Protein AF-A0A7C2DM04-F1 (afdb_monomer_lite)

pLDDT: mean 73.13, std 21.57, range [26.3, 96.81]

Foldseek 3Di:
DDPFDDDPLFGQDWPADDPPDDRADDPDPADTWTWGWDDDPNWIKIKIWYFGDLQFQKKWWAALLRDIDIDGCNPVRIDMDIDTDDLQDSSRFTQKIFGAGPVRHTPDIDGDDGSNVVRVVSVVVSVDPDDDD

Secondary structure (DSSP, 8-state):
-----EETTEE--EE-SSSSS-TT--SSSSEEEEEEEEEETTEEEEEEEEEE-TT-SEEEEEETTS-EEEEE-TTT-EEEEEEE--TT-GGGSEEEEEEE-TTS-EEEEE-PPPHHHHHHHHHHHHTT-----

Radius of gyration: 15.84 Å; chains: 1; bounding box: 50×34×35 Å

Sequence (133 aa):
MDVVATVEGIAQGGVGGGLSGDCGRPQDADLGWGLGGLLVGDEWFNIAYGAASPAVATVSVTVGDGTEVADDVAGAGVWLVVVPAEPLDARSDFSQIRALDATGGVVAEVKPPSLVAYRQQAQAVGTGAAPNG

Structure (mmCIF, N/CA/C/O backbone):
data_AF-A0A7C2DM04-F1
#
_entry.id   AF-A0A7C2DM04-F1
#
loop_
_atom_site.group_PDB
_atom_site.id
_atom_site.type_symbol
_atom_site.label_atom_id
_atom_site.label_alt_id
_atom_site.label_comp_id
_atom_site.label_asym_id
_atom_site.label_entity_id
_atom_site.label_seq_id
_atom_site.pdbx_PDB_ins_code
_atom_site.Cartn_x
_atom_site.Cartn_y
_atom_site.Cartn_z
_atom_site.occupancy
_atom_site.B_iso_or_equiv
_atom_site.auth_seq_id
_atom_site.auth_comp_id
_atom_site.auth_asym_id
_atom_site.auth_atom_id
_atom_site.pdbx_PDB_model_num
ATOM 1 N N . MET A 1 1 ? 21.412 0.296 7.869 1.00 26.30 1 MET A N 1
ATOM 2 C CA . MET A 1 1 ? 21.860 -0.673 6.849 1.00 26.30 1 MET A CA 1
ATOM 3 C C . MET A 1 1 ? 20.631 -0.989 6.033 1.00 26.30 1 MET A C 1
ATOM 5 O O . MET A 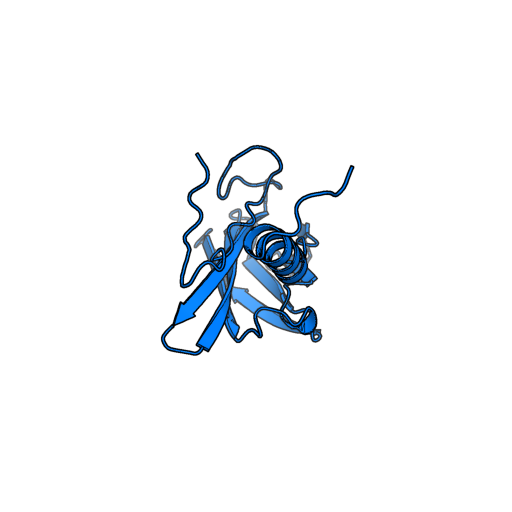1 1 ? 19.713 -1.574 6.589 1.00 26.30 1 MET A O 1
ATOM 9 N N . ASP A 1 2 ? 20.588 -0.532 4.786 1.00 31.77 2 ASP A N 1
ATOM 10 C CA . ASP A 1 2 ? 19.447 -0.770 3.904 1.00 31.77 2 ASP A CA 1
ATOM 11 C C . ASP A 1 2 ? 19.612 -2.141 3.255 1.00 31.77 2 ASP A C 1
ATOM 13 O O . ASP A 1 2 ? 20.606 -2.404 2.576 1.00 31.77 2 ASP A O 1
ATOM 17 N N . VAL A 1 3 ? 18.662 -3.040 3.504 1.00 30.33 3 VAL A N 1
ATOM 18 C CA . VAL A 1 3 ? 18.610 -4.331 2.817 1.00 30.33 3 VAL A CA 1
ATOM 19 C C . VAL A 1 3 ? 17.848 -4.110 1.518 1.00 30.33 3 VAL A C 1
ATOM 21 O O . VAL A 1 3 ? 16.626 -4.200 1.471 1.00 30.33 3 VAL A O 1
ATOM 24 N N . VAL A 1 4 ? 18.583 -3.778 0.460 1.00 42.28 4 VAL A N 1
ATOM 25 C CA . VAL A 1 4 ? 18.055 -3.762 -0.904 1.00 42.28 4 VAL A CA 1
ATOM 26 C C . VAL A 1 4 ? 18.303 -5.147 -1.485 1.00 42.28 4 VAL A C 1
ATOM 28 O O . VAL A 1 4 ? 19.442 -5.497 -1.798 1.00 42.28 4 VAL A O 1
ATOM 31 N N . ALA A 1 5 ? 17.256 -5.960 -1.619 1.00 38.31 5 ALA A N 1
ATOM 32 C CA . ALA A 1 5 ? 17.364 -7.131 -2.477 1.00 38.31 5 ALA A CA 1
ATOM 33 C C . ALA A 1 5 ? 17.585 -6.631 -3.916 1.00 38.31 5 ALA A C 1
ATOM 35 O O . ALA A 1 5 ? 16.984 -5.646 -4.339 1.00 38.31 5 ALA A O 1
ATOM 36 N N . THR A 1 6 ? 18.485 -7.257 -4.664 1.00 45.12 6 THR A N 1
ATOM 37 C CA . THR A 1 6 ? 18.685 -6.976 -6.092 1.00 45.12 6 THR A CA 1
ATOM 38 C C . THR A 1 6 ? 18.514 -8.280 -6.853 1.00 45.12 6 THR A C 1
ATOM 40 O O . THR A 1 6 ? 19.022 -9.314 -6.423 1.00 45.12 6 THR A O 1
ATOM 43 N N . VAL A 1 7 ? 17.788 -8.241 -7.968 1.00 39.22 7 VAL A N 1
ATOM 44 C CA . VAL A 1 7 ? 17.734 -9.337 -8.947 1.00 39.22 7 VAL A CA 1
ATOM 45 C C . VAL A 1 7 ? 18.066 -8.714 -10.295 1.00 39.22 7 VAL A C 1
ATOM 47 O O . VAL A 1 7 ? 17.498 -7.687 -10.652 1.00 39.22 7 VAL A O 1
ATOM 50 N N . GLU A 1 8 ? 19.065 -9.270 -10.983 1.00 38.34 8 GLU A N 1
ATOM 51 C CA . GLU A 1 8 ? 19.537 -8.794 -12.298 1.00 38.34 8 GLU A CA 1
A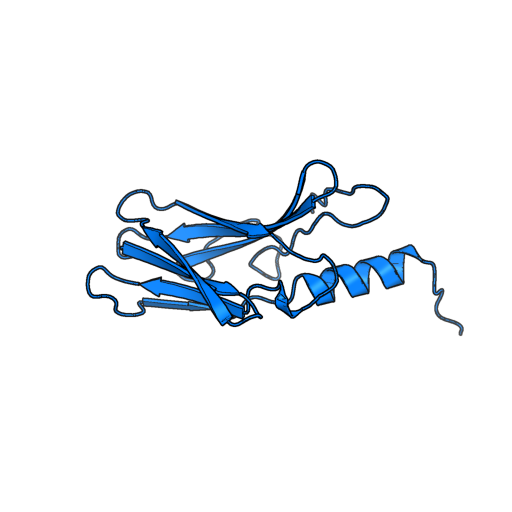TOM 52 C C . GLU A 1 8 ? 19.947 -7.306 -12.350 1.00 38.34 8 GLU A C 1
ATOM 54 O O . GLU A 1 8 ? 19.801 -6.629 -13.362 1.00 38.34 8 GLU A O 1
ATOM 59 N N . GLY A 1 9 ? 20.478 -6.766 -11.248 1.00 39.12 9 GLY A N 1
ATOM 60 C CA . GLY A 1 9 ? 20.879 -5.353 -11.167 1.00 39.12 9 GLY A CA 1
ATOM 61 C C . GLY A 1 9 ? 19.713 -4.376 -10.971 1.00 39.12 9 GLY A C 1
ATOM 62 O O . GLY A 1 9 ? 19.939 -3.171 -10.878 1.00 39.12 9 GLY A O 1
ATOM 63 N N . ILE A 1 10 ? 18.481 -4.879 -10.844 1.00 41.34 10 ILE A N 1
ATOM 64 C CA . ILE A 1 10 ? 17.291 -4.096 -10.515 1.00 41.34 10 ILE A CA 1
ATOM 65 C C . ILE A 1 10 ? 17.079 -4.151 -8.999 1.00 41.34 10 ILE A C 1
ATOM 67 O O . ILE A 1 10 ? 16.979 -5.228 -8.404 1.00 41.34 10 ILE A O 1
ATOM 71 N N . ALA A 1 11 ? 17.013 -2.981 -8.359 1.00 47.56 11 ALA A N 1
ATOM 72 C CA . ALA A 1 11 ? 16.644 -2.871 -6.951 1.00 47.56 11 ALA A CA 1
ATOM 73 C C . ALA A 1 11 ? 15.220 -3.415 -6.751 1.00 47.56 11 ALA A C 1
ATOM 75 O O . ALA A 1 11 ? 14.267 -2.904 -7.337 1.00 47.56 11 ALA A O 1
ATOM 76 N N . GLN A 1 12 ? 15.063 -4.421 -5.890 1.00 45.78 12 GLN A N 1
ATOM 77 C CA . GLN A 1 12 ? 13.801 -5.130 -5.633 1.00 45.78 12 GLN A CA 1
ATOM 78 C C . GLN A 1 12 ? 12.769 -4.290 -4.858 1.00 45.78 12 GLN A C 1
ATOM 80 O O . GLN A 1 12 ? 11.713 -4.780 -4.479 1.00 45.78 12 GLN A O 1
ATOM 85 N N . GLY A 1 13 ? 13.042 -2.999 -4.663 1.00 39.75 13 GLY A N 1
ATOM 86 C CA . GLY A 1 13 ? 12.154 -2.080 -3.972 1.00 39.75 13 GLY A CA 1
ATOM 87 C C . GLY A 1 13 ? 12.227 -2.268 -2.464 1.00 39.75 13 GLY A C 1
ATOM 88 O O . GLY A 1 13 ? 11.580 -3.136 -1.894 1.00 39.75 13 GLY A O 1
ATOM 89 N N . GLY A 1 14 ? 12.981 -1.389 -1.817 1.00 39.53 14 GLY A N 1
ATOM 90 C CA . GLY A 1 14 ? 12.682 -0.977 -0.457 1.00 39.53 14 GLY A CA 1
ATOM 91 C C . GLY A 1 14 ? 12.402 0.513 -0.508 1.00 39.53 14 GLY A C 1
ATOM 92 O O . GLY A 1 14 ? 13.343 1.301 -0.544 1.00 39.53 14 GLY A O 1
ATOM 93 N N . VAL A 1 15 ? 11.129 0.908 -0.546 1.00 41.72 15 VAL A N 1
ATOM 94 C CA . VAL A 1 15 ? 10.760 2.278 -0.180 1.00 41.72 15 VAL A CA 1
ATOM 95 C C . VAL A 1 15 ? 10.158 2.176 1.206 1.00 41.72 15 VAL A C 1
ATOM 97 O O . VAL A 1 15 ? 8.966 1.936 1.395 1.00 41.72 15 VAL A O 1
ATOM 100 N N . GLY A 1 16 ? 11.054 2.261 2.187 1.00 36.72 16 GLY A N 1
ATOM 101 C CA . GLY A 1 16 ? 10.676 2.324 3.583 1.00 36.72 16 GLY A CA 1
ATOM 102 C C . GLY A 1 16 ? 9.799 3.544 3.818 1.00 36.72 16 GLY A C 1
ATOM 103 O O . GLY A 1 16 ? 10.124 4.660 3.404 1.00 36.72 16 GLY A O 1
ATOM 104 N N . GLY A 1 17 ? 8.693 3.319 4.518 1.00 36.12 17 GLY A N 1
ATOM 105 C CA . GLY A 1 17 ? 8.020 4.384 5.217 1.00 36.12 17 GLY A CA 1
ATOM 106 C C . GLY A 1 17 ? 8.995 5.024 6.209 1.00 36.12 17 GLY A C 1
ATOM 107 O O . GLY A 1 17 ? 9.363 4.412 7.201 1.00 36.12 17 GLY A O 1
ATOM 108 N N . GLY A 1 18 ? 9.359 6.278 5.946 1.00 33.28 18 GLY A N 1
ATOM 109 C CA . GLY A 1 18 ? 10.112 7.150 6.842 1.00 33.28 18 GLY A CA 1
ATOM 110 C C . GLY A 1 18 ? 11.477 7.528 6.274 1.00 33.28 18 GLY A C 1
ATOM 111 O O . GLY A 1 18 ? 12.352 6.683 6.100 1.00 33.28 18 GLY A O 1
ATOM 112 N N . LEU A 1 19 ? 11.687 8.828 6.044 1.00 31.28 19 LEU A N 1
ATOM 113 C CA . LEU A 1 19 ? 12.991 9.433 5.748 1.00 31.28 19 LEU A CA 1
ATOM 114 C C . LEU A 1 19 ? 13.902 9.410 6.995 1.00 31.28 19 LEU A C 1
ATOM 116 O O . LEU A 1 19 ? 14.300 10.460 7.482 1.00 31.28 19 LEU A O 1
ATOM 120 N N . SER A 1 20 ? 14.196 8.222 7.531 1.00 31.67 20 SER A N 1
ATOM 121 C CA . SER A 1 20 ? 15.311 7.933 8.449 1.00 31.67 20 SER A CA 1
ATOM 122 C C . SER A 1 20 ? 15.299 6.456 8.882 1.00 31.67 20 SER A C 1
ATOM 124 O O . SER A 1 20 ? 15.150 6.151 10.059 1.00 31.67 20 SER A O 1
ATOM 126 N N . GLY A 1 21 ? 15.446 5.515 7.946 1.00 31.28 21 GLY A N 1
ATOM 127 C CA . GLY A 1 21 ? 15.984 4.179 8.257 1.00 31.28 21 GLY A CA 1
ATOM 128 C C . GLY A 1 21 ? 15.143 3.214 9.106 1.00 31.28 21 GLY A C 1
ATOM 129 O O . GLY A 1 21 ? 15.708 2.238 9.597 1.00 31.28 21 GLY A O 1
ATOM 130 N N . ASP A 1 22 ? 13.835 3.415 9.262 1.00 35.81 22 ASP A N 1
ATOM 131 C CA . ASP A 1 22 ? 12.981 2.481 10.001 1.00 35.81 22 ASP A CA 1
ATOM 132 C C . ASP A 1 22 ? 12.064 1.709 9.051 1.00 35.81 22 ASP A C 1
ATOM 134 O O . ASP A 1 22 ? 11.014 2.182 8.627 1.00 35.81 22 ASP A O 1
ATOM 138 N N . CYS A 1 23 ? 12.452 0.478 8.726 1.00 38.88 23 CYS A N 1
ATOM 139 C CA . CYS A 1 23 ? 11.570 -0.475 8.062 1.00 38.88 23 CYS A CA 1
ATOM 140 C C . CYS A 1 23 ? 10.313 -0.701 8.927 1.00 38.88 23 CYS A C 1
ATOM 142 O O . CYS A 1 23 ? 10.371 -1.428 9.916 1.00 38.88 23 CYS A O 1
ATOM 144 N N . GLY A 1 24 ? 9.185 -0.084 8.563 1.00 44.97 24 GLY A N 1
ATOM 145 C CA . GLY A 1 24 ? 7.869 -0.413 9.119 1.00 44.97 24 GLY A CA 1
ATOM 146 C C . GLY A 1 24 ? 7.528 0.188 10.487 1.00 44.97 24 GLY A C 1
ATOM 147 O O . GLY A 1 24 ? 6.715 -0.401 11.199 1.00 44.97 24 GLY A O 1
ATOM 148 N N . ARG A 1 25 ? 8.097 1.339 10.883 1.00 40.59 25 ARG A N 1
ATOM 149 C CA . ARG A 1 25 ? 7.561 2.068 12.051 1.00 40.59 25 ARG A CA 1
ATOM 150 C C . ARG A 1 25 ? 6.312 2.883 11.685 1.00 40.59 25 ARG A C 1
ATOM 152 O O . ARG A 1 25 ? 6.261 3.435 10.585 1.00 40.59 25 ARG A O 1
ATOM 159 N N . PRO A 1 26 ? 5.318 2.986 12.590 1.00 46.69 26 PRO A N 1
ATOM 160 C CA . PRO A 1 26 ? 4.113 3.762 12.333 1.00 46.69 26 PRO A CA 1
ATOM 161 C C . PRO A 1 26 ? 4.458 5.243 12.139 1.00 46.69 26 PRO A C 1
ATOM 163 O O . PRO A 1 26 ? 5.047 5.865 13.022 1.00 46.69 26 PRO A O 1
ATOM 166 N N . GLN A 1 27 ? 4.133 5.791 10.966 1.00 55.62 27 GLN A N 1
ATOM 167 C CA . GLN A 1 27 ? 4.189 7.239 10.712 1.00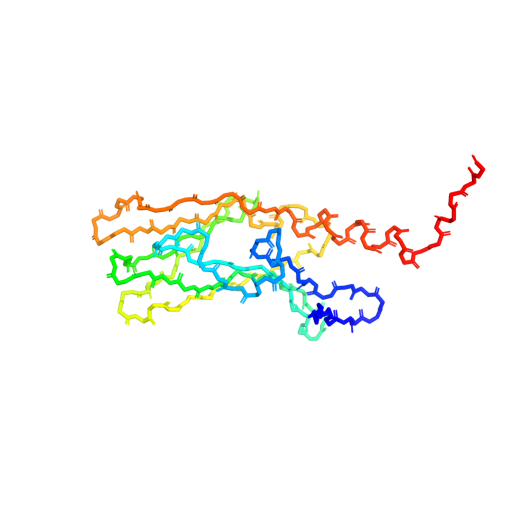 55.62 27 GLN A CA 1
ATOM 168 C C . GLN A 1 27 ? 2.970 7.953 11.303 1.00 55.62 27 GLN A C 1
ATOM 170 O O . GLN A 1 27 ? 3.029 9.145 11.593 1.00 55.62 27 GLN A O 1
ATOM 175 N N . ASP A 1 28 ? 1.896 7.192 11.496 1.00 64.75 28 ASP A N 1
ATOM 176 C CA . ASP A 1 28 ? 0.664 7.542 12.179 1.00 64.75 28 ASP A CA 1
ATOM 177 C C . ASP A 1 28 ? 0.455 6.536 13.326 1.00 64.75 28 ASP A C 1
ATOM 179 O O . ASP A 1 28 ? 0.861 5.378 13.201 1.00 64.75 28 ASP A O 1
ATOM 183 N N . ALA A 1 29 ? -0.145 6.952 14.445 1.00 70.00 29 ALA A N 1
ATOM 184 C CA . ALA A 1 29 ? -0.423 6.049 15.566 1.00 70.00 29 ALA A CA 1
ATOM 185 C C . ALA A 1 29 ? -1.370 4.901 15.171 1.00 70.00 29 ALA A C 1
ATOM 187 O O . ALA A 1 29 ? -1.308 3.826 15.772 1.00 70.00 29 ALA A O 1
ATOM 188 N N . ASP A 1 30 ? -2.197 5.125 14.148 1.00 79.25 30 ASP A N 1
ATOM 189 C CA . ASP A 1 30 ? -3.222 4.198 13.690 1.00 79.25 30 ASP A CA 1
ATOM 190 C C . ASP A 1 30 ? -2.822 3.392 12.451 1.00 79.25 30 ASP A C 1
ATOM 192 O O . ASP A 1 30 ? -3.362 2.306 12.230 1.00 79.25 30 ASP A O 1
ATOM 196 N N . LEU A 1 31 ? -1.838 3.865 11.676 1.00 81.44 31 LEU A N 1
ATOM 197 C CA . LEU A 1 31 ? -1.435 3.236 10.418 1.00 81.44 31 LEU A CA 1
ATOM 198 C C . LEU A 1 31 ? 0.084 3.285 10.187 1.00 81.44 31 LEU A C 1
ATOM 200 O O . LEU A 1 31 ? 0.665 4.292 9.773 1.00 81.44 31 LEU A O 1
ATOM 204 N N . GLY A 1 32 ? 0.730 2.138 10.380 1.00 82.94 32 GLY A N 1
ATOM 205 C CA . GLY A 1 32 ? 2.059 1.854 9.851 1.00 82.94 32 GLY A CA 1
ATOM 206 C C . GLY A 1 32 ? 1.978 1.253 8.454 1.00 82.94 32 GLY A C 1
ATOM 207 O O . GLY A 1 32 ? 1.108 0.430 8.174 1.00 82.94 32 GLY A O 1
ATOM 208 N N . TRP A 1 33 ? 2.904 1.649 7.582 1.00 83.38 33 TRP A N 1
ATOM 209 C CA . TRP A 1 33 ? 2.955 1.178 6.202 1.00 83.38 33 TRP A CA 1
ATOM 210 C C . TRP A 1 33 ? 4.389 1.136 5.658 1.00 83.38 33 TRP A C 1
ATOM 212 O O . TRP A 1 33 ? 5.294 1.823 6.140 1.00 83.38 33 TRP A O 1
ATOM 222 N N . GLY A 1 34 ? 4.582 0.325 4.628 1.00 82.69 34 GLY A N 1
ATOM 223 C CA . GLY A 1 34 ? 5.798 0.176 3.848 1.00 82.69 34 GLY A CA 1
ATOM 224 C C . GLY A 1 34 ? 5.461 -0.351 2.459 1.00 82.69 34 GLY A C 1
ATOM 225 O O . GLY A 1 34 ? 4.385 -0.913 2.239 1.00 82.69 34 GLY A O 1
ATOM 226 N N . LEU A 1 35 ? 6.377 -0.134 1.516 1.00 83.12 35 LEU A N 1
ATOM 227 C CA . LEU A 1 35 ? 6.213 -0.550 0.129 1.00 83.12 35 LEU A CA 1
ATOM 228 C C . LEU A 1 35 ? 7.402 -1.382 -0.332 1.00 83.12 35 LEU A C 1
ATOM 230 O O . LEU A 1 35 ? 8.552 -1.115 0.029 1.00 83.12 35 LEU A O 1
ATOM 234 N N . GLY A 1 36 ? 7.123 -2.337 -1.207 1.00 79.75 36 GLY A N 1
ATOM 235 C CA . GLY A 1 36 ? 8.137 -3.166 -1.833 1.00 79.75 36 GLY A CA 1
ATOM 236 C C . GLY A 1 36 ? 7.700 -3.698 -3.187 1.00 79.75 36 GLY A C 1
ATOM 237 O O . GLY A 1 36 ? 6.640 -3.357 -3.717 1.00 79.75 36 GLY A O 1
ATOM 238 N N . GLY A 1 37 ? 8.550 -4.542 -3.756 1.00 82.00 37 GLY A N 1
ATOM 239 C CA . GLY A 1 37 ? 8.205 -5.366 -4.900 1.00 82.00 37 GLY A CA 1
ATOM 240 C C . GLY A 1 37 ? 8.711 -6.789 -4.725 1.00 82.00 37 GLY A C 1
ATOM 241 O O . GLY A 1 37 ? 9.585 -7.059 -3.902 1.00 82.00 37 GLY A O 1
ATOM 242 N N . LEU A 1 38 ? 8.137 -7.699 -5.497 1.00 81.19 38 LEU A N 1
ATOM 243 C CA . LEU A 1 38 ? 8.549 -9.093 -5.546 1.00 81.19 38 LEU A CA 1
ATOM 244 C C . LEU A 1 38 ? 8.476 -9.578 -6.989 1.00 81.19 38 LEU A C 1
ATOM 246 O O . LEU A 1 38 ? 7.489 -9.331 -7.676 1.00 81.19 38 LEU A O 1
ATOM 250 N N . LEU A 1 39 ? 9.511 -10.289 -7.426 1.00 80.94 39 LEU A N 1
ATOM 251 C CA . LEU A 1 39 ? 9.502 -11.024 -8.686 1.00 80.94 39 LEU A CA 1
ATOM 252 C C . LEU A 1 39 ? 9.269 -12.506 -8.376 1.00 80.94 39 LEU A C 1
ATOM 254 O O . LEU A 1 39 ? 10.048 -13.107 -7.633 1.00 80.94 39 LEU A O 1
ATOM 258 N N . VAL A 1 40 ? 8.205 -13.090 -8.927 1.00 82.06 40 VAL A N 1
ATOM 259 C CA . VAL A 1 40 ? 7.897 -14.521 -8.795 1.00 82.06 40 VAL A CA 1
ATOM 260 C C . VAL A 1 40 ? 7.871 -15.135 -10.188 1.00 82.06 40 VAL A C 1
ATOM 262 O O . VAL A 1 40 ? 6.955 -14.895 -10.968 1.00 82.06 40 VAL A O 1
ATOM 265 N N . GLY A 1 41 ? 8.896 -15.926 -10.511 1.00 85.75 41 GLY A N 1
ATOM 266 C CA . GLY A 1 41 ? 9.121 -16.338 -11.897 1.00 85.75 41 GLY A CA 1
ATOM 267 C C . GLY A 1 41 ? 9.433 -15.114 -12.760 1.00 85.75 41 GLY A C 1
ATOM 268 O O . GLY A 1 41 ? 10.340 -14.360 -12.420 1.00 85.75 41 GLY A O 1
ATOM 269 N N . ASP A 1 42 ? 8.652 -14.912 -13.820 1.00 84.06 42 ASP A N 1
ATOM 270 C CA . ASP A 1 42 ? 8.780 -13.769 -14.738 1.00 84.06 42 ASP A CA 1
ATOM 271 C C . ASP A 1 42 ? 7.737 -12.665 -14.468 1.00 84.06 42 ASP A C 1
ATOM 273 O O . ASP A 1 42 ? 7.637 -11.704 -15.229 1.00 84.06 42 ASP A O 1
ATOM 277 N N . GLU A 1 43 ? 6.939 -12.794 -13.402 1.00 85.56 43 GLU A N 1
ATOM 278 C CA . GLU A 1 43 ? 5.867 -11.852 -13.074 1.00 85.56 43 GLU A CA 1
ATOM 279 C C . GLU A 1 43 ? 6.250 -10.961 -11.891 1.00 85.56 43 GLU A C 1
ATOM 281 O O . GLU A 1 43 ? 6.725 -11.428 -10.848 1.00 85.56 43 GLU A O 1
ATOM 286 N N . TRP A 1 44 ? 6.046 -9.655 -12.066 1.00 84.19 44 TRP A N 1
ATOM 287 C CA . TRP A 1 44 ? 6.348 -8.648 -11.062 1.00 84.19 44 TRP A CA 1
ATOM 288 C C . TRP A 1 44 ? 5.106 -8.254 -10.263 1.00 84.19 44 TRP A C 1
ATOM 290 O O . TRP A 1 44 ? 4.019 -8.054 -10.803 1.00 84.19 44 TRP A O 1
ATOM 300 N N . PHE A 1 45 ? 5.301 -8.076 -8.960 1.00 86.56 45 PHE A N 1
ATOM 301 C CA . PHE A 1 45 ? 4.268 -7.675 -8.021 1.00 86.56 45 PHE A CA 1
ATOM 302 C C . PHE A 1 45 ? 4.721 -6.460 -7.221 1.00 86.56 45 PHE A C 1
ATOM 304 O O . PHE A 1 45 ? 5.866 -6.382 -6.769 1.00 86.56 45 PHE A O 1
ATOM 311 N N . ASN A 1 46 ? 3.802 -5.526 -7.000 1.00 88.62 46 ASN A N 1
ATOM 312 C CA . ASN A 1 46 ? 3.969 -4.468 -6.013 1.00 88.62 46 ASN A CA 1
ATOM 313 C C . ASN A 1 46 ? 3.326 -4.907 -4.697 1.00 88.62 46 ASN A C 1
ATOM 315 O O . ASN A 1 46 ? 2.271 -5.542 -4.681 1.00 88.62 46 ASN A O 1
ATOM 319 N N . ILE A 1 47 ? 3.976 -4.557 -3.589 1.00 88.94 47 ILE A N 1
ATOM 320 C CA . ILE A 1 47 ? 3.552 -4.946 -2.246 1.00 88.94 47 ILE A CA 1
ATOM 321 C C . ILE A 1 47 ? 3.386 -3.691 -1.395 1.00 88.94 47 ILE A C 1
ATOM 323 O O . ILE A 1 47 ? 4.321 -2.897 -1.285 1.00 88.94 47 ILE A O 1
ATOM 327 N N . ALA A 1 48 ? 2.223 -3.538 -0.772 1.00 89.44 48 ALA A N 1
ATOM 328 C CA . ALA A 1 48 ? 1.981 -2.600 0.315 1.00 89.44 48 ALA A CA 1
ATOM 329 C C . ALA A 1 48 ? 1.716 -3.408 1.585 1.00 89.44 48 ALA A C 1
ATOM 331 O O . ALA A 1 48 ? 0.969 -4.381 1.560 1.00 89.44 48 ALA A O 1
ATOM 332 N N . TYR A 1 49 ? 2.357 -3.053 2.689 1.00 87.62 49 TYR A N 1
ATOM 333 C CA . TYR A 1 49 ? 2.266 -3.827 3.923 1.00 87.62 49 TYR A CA 1
ATOM 334 C C . TYR A 1 49 ? 2.412 -2.932 5.134 1.00 87.62 49 TYR A C 1
ATOM 336 O O . TYR A 1 49 ? 2.987 -1.850 5.044 1.00 87.62 49 TYR A O 1
ATOM 344 N N . GLY A 1 50 ? 1.970 -3.399 6.293 1.00 86.50 50 GLY A N 1
ATOM 345 C CA . GLY A 1 50 ? 2.198 -2.650 7.512 1.00 86.50 50 GLY A CA 1
ATOM 346 C C . GLY A 1 50 ? 1.443 -3.178 8.709 1.00 86.50 50 GLY A C 1
ATOM 347 O O . GLY A 1 50 ? 1.084 -4.351 8.775 1.00 86.50 50 GLY A O 1
ATOM 348 N N . ALA A 1 51 ? 1.235 -2.280 9.665 1.00 84.94 51 ALA A N 1
ATOM 349 C CA . ALA A 1 51 ? 0.497 -2.549 10.883 1.00 84.94 51 ALA A CA 1
ATOM 350 C C . ALA A 1 51 ? -0.614 -1.516 11.066 1.00 84.94 51 ALA A C 1
ATOM 352 O O . ALA A 1 51 ? -0.474 -0.368 10.652 1.00 84.94 51 ALA A O 1
ATOM 353 N N . ALA A 1 52 ? -1.705 -1.927 11.690 1.00 86.75 52 ALA A N 1
ATOM 354 C CA . ALA A 1 52 ? -2.863 -1.097 11.973 1.00 86.75 52 ALA A CA 1
ATOM 355 C C . ALA A 1 52 ? -3.161 -1.138 13.477 1.00 86.75 52 ALA A C 1
ATOM 357 O O . ALA A 1 52 ? -2.977 -2.176 14.122 1.00 86.75 52 ALA A O 1
ATOM 358 N N . SER A 1 53 ? -3.587 -0.017 14.060 1.00 85.75 53 SER A N 1
ATOM 359 C CA . SER A 1 53 ? -3.985 -0.008 15.470 1.00 85.75 53 SER A CA 1
ATOM 360 C C . SER A 1 53 ? -5.294 -0.782 15.679 1.00 85.75 53 SER A C 1
ATOM 362 O O . SER A 1 53 ? -6.054 -0.995 14.733 1.00 85.75 53 SER A O 1
ATOM 364 N N . PRO A 1 54 ? -5.628 -1.171 16.923 1.00 86.50 54 PRO A N 1
ATOM 365 C CA . PRO A 1 54 ? -6.894 -1.844 17.221 1.00 86.50 54 PRO A CA 1
ATOM 366 C C . PRO A 1 54 ? -8.159 -1.034 16.892 1.00 86.50 54 PRO A C 1
ATOM 368 O O . PRO A 1 54 ? -9.253 -1.592 16.931 1.00 86.50 54 PRO A O 1
ATOM 371 N N . ALA A 1 55 ? -8.036 0.271 16.624 1.00 85.44 55 ALA A N 1
ATOM 372 C CA . ALA A 1 55 ? -9.152 1.122 16.214 1.00 85.44 55 ALA A CA 1
ATOM 373 C C . ALA A 1 55 ? -9.512 0.955 14.725 1.00 85.44 55 ALA A C 1
ATOM 375 O O . ALA A 1 55 ? -10.606 1.338 14.310 1.00 85.44 55 ALA A O 1
ATOM 376 N N . VAL A 1 56 ? -8.608 0.375 13.932 1.00 90.00 56 VAL A N 1
ATOM 377 C CA . VAL A 1 56 ? -8.781 0.147 12.499 1.00 90.00 56 VAL A CA 1
ATOM 378 C C . VAL A 1 56 ? -9.458 -1.201 12.269 1.00 90.00 56 VAL A C 1
ATOM 380 O O . VAL A 1 56 ? -9.010 -2.234 12.766 1.00 90.00 56 VAL A O 1
ATOM 383 N N . ALA A 1 57 ? -10.530 -1.191 11.483 1.00 92.88 57 ALA A N 1
ATOM 384 C CA . ALA A 1 57 ? -11.210 -2.395 11.020 1.00 92.88 57 ALA A CA 1
ATOM 385 C C . ALA A 1 57 ? -10.733 -2.812 9.625 1.00 92.88 57 ALA A C 1
ATOM 387 O O . ALA A 1 57 ? -10.620 -3.995 9.336 1.00 92.88 57 ALA A O 1
ATOM 388 N N . THR A 1 58 ? -10.420 -1.856 8.751 1.00 94.31 58 THR A N 1
ATOM 389 C CA . THR A 1 58 ? -10.068 -2.149 7.356 1.00 94.31 58 THR A CA 1
ATOM 390 C C . THR A 1 58 ? -8.917 -1.270 6.898 1.00 94.31 58 THR A C 1
ATOM 392 O O . THR A 1 58 ? -8.886 -0.080 7.207 1.00 94.31 58 THR A O 1
ATOM 395 N N . VAL A 1 59 ? -7.994 -1.833 6.120 1.00 93.38 59 VAL A N 1
ATOM 396 C CA . VAL A 1 59 ? -7.036 -1.049 5.336 1.00 93.38 59 VAL A CA 1
ATOM 397 C C . VAL A 1 59 ? -7.427 -1.137 3.869 1.00 93.38 59 VAL A C 1
ATOM 399 O O . VAL A 1 59 ? -7.495 -2.223 3.305 1.00 93.38 59 VAL A O 1
ATOM 402 N N . SER A 1 60 ? -7.699 0.011 3.255 1.00 95.94 60 SER A N 1
ATOM 403 C CA . SER A 1 60 ? -7.960 0.140 1.822 1.00 95.94 60 SER A CA 1
ATOM 404 C C . SER A 1 60 ? -6.729 0.708 1.121 1.00 95.94 60 SER A C 1
ATOM 406 O O . SER A 1 60 ? -6.124 1.676 1.584 1.00 95.94 60 SER A O 1
ATOM 408 N N . VAL A 1 61 ? -6.344 0.091 0.010 1.00 95.31 61 VAL A N 1
ATOM 409 C CA . VAL A 1 61 ? -5.213 0.476 -0.827 1.00 95.31 61 VAL A CA 1
ATOM 410 C C . VAL A 1 61 ? -5.717 0.734 -2.238 1.00 95.31 61 VAL A C 1
ATOM 412 O O . VAL A 1 61 ? -6.268 -0.153 -2.888 1.00 95.31 61 VAL A O 1
ATOM 415 N N . THR A 1 62 ? -5.469 1.940 -2.735 1.00 96.81 62 THR A N 1
ATOM 416 C CA . THR A 1 62 ? -5.791 2.338 -4.104 1.00 96.81 62 THR A CA 1
ATOM 417 C C . THR A 1 62 ? -4.539 2.262 -4.965 1.00 96.81 62 THR A C 1
ATOM 419 O O . THR A 1 62 ? -3.492 2.814 -4.618 1.00 96.81 62 THR A O 1
ATOM 422 N N . VAL A 1 63 ? -4.650 1.605 -6.112 1.00 94.94 63 VAL A N 1
ATOM 423 C CA . VAL A 1 63 ? -3.616 1.505 -7.147 1.00 94.94 63 VAL A CA 1
ATOM 424 C C . VAL A 1 63 ? -3.751 2.690 -8.121 1.00 94.94 63 VAL A C 1
ATOM 426 O O . VAL A 1 63 ? -4.775 3.372 -8.169 1.00 94.94 63 VAL A O 1
ATOM 429 N N . GLY A 1 64 ? -2.691 3.032 -8.850 1.00 91.19 64 GLY A N 1
ATOM 430 C CA . GLY A 1 64 ? -2.620 4.186 -9.752 1.00 91.19 64 GLY A CA 1
ATOM 431 C C . GLY A 1 64 ? -3.570 4.106 -10.950 1.00 91.19 64 GLY A C 1
ATOM 432 O O . GLY A 1 64 ? -3.894 5.132 -11.546 1.00 91.19 64 GLY A O 1
ATOM 433 N N . ASP A 1 65 ? -4.053 2.909 -11.277 1.00 90.31 65 ASP A N 1
ATOM 434 C CA . ASP A 1 65 ? -5.105 2.657 -12.263 1.00 90.31 65 ASP A CA 1
ATOM 435 C C . ASP A 1 65 ? -6.528 2.899 -11.718 1.00 90.31 65 ASP A C 1
ATOM 437 O O . ASP A 1 65 ? -7.491 2.878 -12.485 1.00 90.31 65 ASP A O 1
ATOM 441 N N . GLY A 1 66 ? -6.660 3.174 -10.416 1.00 92.69 66 GLY A N 1
ATOM 442 C CA . GLY A 1 66 ? -7.925 3.382 -9.717 1.00 92.69 66 GLY A CA 1
ATOM 443 C C . GLY A 1 66 ? -8.523 2.117 -9.099 1.00 92.69 66 GLY A C 1
ATOM 444 O O . GLY A 1 66 ? -9.576 2.211 -8.470 1.00 92.69 66 GLY A O 1
ATOM 445 N N . THR A 1 67 ? -7.880 0.956 -9.247 1.00 93.81 67 THR A N 1
ATOM 446 C CA . THR A 1 67 ? -8.294 -0.280 -8.577 1.00 93.81 67 THR A CA 1
ATOM 447 C C . THR A 1 67 ? -8.141 -0.123 -7.067 1.00 93.81 67 THR A C 1
ATOM 449 O O . THR A 1 67 ? -7.101 0.322 -6.584 1.00 93.81 67 THR A O 1
ATOM 452 N N . GLU A 1 68 ? -9.167 -0.509 -6.315 1.00 95.00 68 GLU A N 1
ATOM 453 C CA . GLU A 1 68 ? -9.156 -0.493 -4.853 1.00 95.00 68 GLU A CA 1
ATOM 454 C C . GLU A 1 68 ? -9.129 -1.926 -4.318 1.00 95.00 68 GLU A C 1
ATOM 456 O O . GLU A 1 68 ? -9.918 -2.777 -4.738 1.00 95.00 68 GLU A O 1
ATOM 461 N N . VAL A 1 69 ? -8.211 -2.190 -3.391 1.00 93.38 69 VAL A N 1
ATOM 462 C CA . VAL A 1 69 ? -8.076 -3.464 -2.684 1.00 93.38 69 VAL A CA 1
ATOM 463 C C . VAL A 1 69 ? -8.202 -3.188 -1.195 1.00 93.38 69 VAL A C 1
ATOM 465 O O . VAL A 1 69 ? -7.467 -2.364 -0.658 1.00 93.38 69 VAL A O 1
ATOM 468 N N . ALA A 1 70 ? -9.120 -3.875 -0.525 1.00 89.69 70 ALA A N 1
ATOM 469 C CA . ALA A 1 70 ? -9.331 -3.733 0.909 1.00 89.69 70 ALA A CA 1
ATOM 470 C C . ALA A 1 70 ? -8.995 -5.035 1.638 1.00 89.69 70 ALA A C 1
ATOM 472 O O . ALA A 1 70 ? -9.350 -6.119 1.173 1.00 89.69 70 ALA A O 1
ATOM 473 N N . ASP A 1 71 ? -8.335 -4.901 2.784 1.00 84.88 71 ASP A N 1
ATOM 474 C CA . ASP A 1 71 ? -8.011 -5.987 3.704 1.00 84.88 71 ASP A CA 1
ATOM 475 C C . ASP A 1 71 ? -8.709 -5.736 5.049 1.00 84.88 71 ASP A C 1
ATOM 477 O O . ASP A 1 71 ? -8.650 -4.625 5.591 1.00 84.88 71 ASP A O 1
ATOM 481 N N . ASP A 1 72 ? -9.401 -6.750 5.571 1.00 85.25 72 ASP A N 1
ATOM 482 C CA . ASP A 1 72 ? -10.036 -6.692 6.891 1.00 85.25 72 ASP A CA 1
ATOM 483 C C . ASP A 1 72 ? -8.984 -7.036 7.945 1.00 85.25 72 ASP A C 1
ATOM 485 O O . ASP A 1 72 ? -8.472 -8.154 8.016 1.00 85.25 72 ASP A O 1
ATOM 489 N N . VAL A 1 73 ? -8.645 -6.043 8.758 1.00 83.81 73 VAL A N 1
ATOM 490 C CA . VAL A 1 73 ? -7.531 -6.102 9.708 1.00 83.81 73 VAL A CA 1
ATOM 491 C C . VAL A 1 73 ? -8.016 -6.123 11.152 1.00 83.81 73 VAL A C 1
ATOM 493 O O . VAL A 1 73 ? -7.194 -6.037 12.074 1.00 83.81 73 VAL A O 1
ATOM 496 N N . ALA A 1 74 ? -9.334 -6.237 11.365 1.00 67.75 74 ALA A N 1
ATOM 497 C CA . ALA A 1 74 ? -9.958 -6.161 12.675 1.00 67.75 74 ALA A CA 1
ATOM 498 C C . ALA A 1 74 ? -9.316 -7.163 13.654 1.00 67.75 74 ALA A C 1
ATOM 500 O O . ALA A 1 74 ? -9.484 -8.379 13.566 1.00 67.75 74 ALA A O 1
ATOM 501 N N . GLY A 1 75 ? -8.548 -6.636 14.611 1.00 57.75 75 GLY A N 1
ATOM 502 C CA . GLY A 1 75 ? -7.880 -7.416 15.657 1.00 57.75 75 GLY A CA 1
ATOM 503 C C . GLY A 1 75 ? -6.568 -8.109 15.261 1.00 57.75 75 GLY A C 1
ATOM 504 O O . GLY A 1 75 ? -5.857 -8.557 16.159 1.00 57.75 75 GLY A O 1
ATOM 505 N N . ALA A 1 76 ? -6.206 -8.172 13.974 1.00 65.88 76 ALA A N 1
ATOM 506 C CA . ALA A 1 76 ? -4.948 -8.776 13.514 1.00 65.88 76 ALA A CA 1
ATOM 507 C C . ALA A 1 76 ? -3.767 -7.794 13.570 1.00 65.88 76 ALA A C 1
ATOM 509 O O . ALA A 1 76 ? -2.628 -8.199 13.805 1.00 65.88 76 ALA A O 1
ATOM 510 N N . GLY A 1 77 ? -4.038 -6.500 13.367 1.00 78.81 77 GLY A N 1
ATOM 511 C CA . GLY A 1 77 ? -3.061 -5.417 13.494 1.00 78.81 77 GLY A CA 1
ATOM 512 C C . GLY A 1 77 ? -1.914 -5.435 12.478 1.00 78.81 77 GLY A C 1
ATOM 513 O O . GLY A 1 77 ? -1.077 -4.544 12.530 1.00 78.81 77 GLY A O 1
ATOM 514 N N . VAL A 1 78 ? -1.861 -6.399 11.554 1.00 84.56 78 VAL A N 1
ATOM 515 C CA . VAL A 1 78 ? -0.916 -6.480 10.427 1.00 84.56 78 VAL A CA 1
ATOM 516 C C . VAL A 1 78 ? -1.713 -6.687 9.149 1.00 84.56 78 VAL A C 1
ATOM 518 O O . VAL A 1 78 ? -2.718 -7.392 9.165 1.00 84.56 78 VAL A O 1
ATOM 521 N N . TRP A 1 79 ? -1.256 -6.079 8.059 1.00 89.12 79 TRP A N 1
ATOM 522 C CA . TRP A 1 79 ? -1.936 -6.107 6.768 1.00 89.12 79 TRP A CA 1
ATOM 523 C C . TRP A 1 79 ? -0.939 -6.215 5.617 1.00 89.12 79 TRP A C 1
ATOM 525 O O . TRP A 1 79 ? 0.218 -5.789 5.736 1.00 89.12 79 TRP A O 1
ATOM 535 N N . LEU A 1 80 ? -1.386 -6.807 4.509 1.00 88.38 80 LEU A N 1
ATOM 536 C CA . LEU A 1 80 ? -0.557 -7.041 3.331 1.00 88.38 80 LEU A CA 1
ATOM 537 C C . LEU A 1 80 ? -1.418 -7.058 2.066 1.00 88.38 80 LEU A C 1
ATOM 539 O O . LEU A 1 80 ? -2.255 -7.933 1.879 1.00 88.38 80 LEU A O 1
ATOM 543 N N . VAL A 1 81 ? -1.129 -6.142 1.149 1.00 90.50 81 VAL A N 1
ATOM 544 C CA . VAL A 1 81 ? -1.711 -6.089 -0.191 1.00 90.50 81 VAL A CA 1
ATOM 545 C C . VAL A 1 81 ? -0.622 -6.383 -1.215 1.00 90.50 81 VAL A C 1
ATOM 547 O O . VAL A 1 81 ? 0.420 -5.728 -1.245 1.00 90.50 81 VAL A O 1
ATOM 550 N N . VAL A 1 82 ? -0.878 -7.369 -2.072 1.00 90.69 82 VAL A N 1
ATOM 551 C CA . VAL A 1 82 ? -0.003 -7.756 -3.182 1.00 90.69 82 VAL A CA 1
ATOM 552 C C . VAL A 1 82 ? -0.800 -7.630 -4.470 1.00 90.69 82 VAL A C 1
ATOM 554 O O . VAL A 1 82 ? -1.871 -8.223 -4.588 1.00 90.69 82 VAL A O 1
ATOM 557 N N . VAL A 1 83 ? -0.285 -6.864 -5.430 1.00 90.88 83 VAL A N 1
ATOM 558 C CA . VAL A 1 83 ? -0.939 -6.651 -6.727 1.00 90.88 83 VAL A CA 1
ATOM 559 C C . VAL A 1 83 ? 0.030 -6.945 -7.870 1.00 90.88 83 VAL A C 1
ATOM 561 O O . VAL A 1 83 ? 1.209 -6.587 -7.757 1.00 90.88 83 VAL A O 1
ATOM 564 N N . PRO A 1 84 ? -0.431 -7.577 -8.967 1.00 91.19 84 PRO A N 1
ATOM 565 C CA . PRO A 1 84 ? 0.341 -7.638 -10.203 1.00 91.19 84 PRO A CA 1
ATOM 566 C C . PRO A 1 84 ? 0.719 -6.226 -10.646 1.00 91.19 84 PRO A C 1
ATOM 568 O O . PRO A 1 84 ? -0.079 -5.295 -10.515 1.00 91.19 84 PRO A O 1
ATOM 571 N N . ALA A 1 85 ? 1.940 -6.054 -11.136 1.00 88.19 85 ALA A N 1
ATOM 572 C CA . ALA A 1 85 ? 2.454 -4.739 -11.473 1.00 88.19 85 ALA A CA 1
ATOM 573 C C . ALA A 1 85 ? 3.438 -4.794 -12.637 1.00 88.19 85 ALA A C 1
ATOM 575 O O . ALA A 1 85 ? 4.267 -5.689 -12.740 1.00 88.19 85 ALA A O 1
ATOM 576 N N . GLU A 1 86 ? 3.416 -3.750 -13.452 1.00 87.19 86 GLU A N 1
ATOM 577 C CA . GLU A 1 8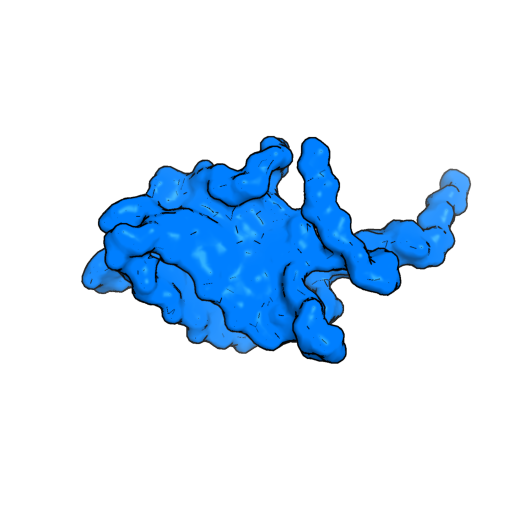6 ? 4.451 -3.497 -14.445 1.00 87.19 86 GLU A CA 1
ATOM 578 C C . GLU A 1 86 ? 5.560 -2.647 -13.797 1.00 87.19 86 GLU A C 1
ATOM 580 O O . GLU A 1 86 ? 5.278 -1.533 -13.338 1.00 87.19 86 GLU A O 1
ATOM 585 N N . PRO A 1 87 ? 6.827 -3.112 -13.733 1.00 79.50 87 PRO A N 1
ATOM 586 C CA . PRO A 1 87 ? 7.875 -2.486 -12.916 1.00 79.50 87 PRO A CA 1
ATOM 587 C C . PRO A 1 87 ? 8.125 -1.000 -13.194 1.00 79.50 87 PRO A C 1
ATOM 589 O O . PRO A 1 87 ? 8.597 -0.288 -12.303 1.00 79.50 87 PRO A O 1
ATOM 592 N N . LEU A 1 88 ? 7.837 -0.553 -14.422 1.00 80.44 88 LEU A N 1
ATOM 593 C CA . LEU A 1 88 ? 8.107 0.793 -14.929 1.00 80.44 88 LEU A CA 1
ATOM 594 C C . LEU A 1 88 ? 6.844 1.586 -15.311 1.00 80.44 88 LEU A C 1
ATOM 596 O O . LEU A 1 88 ? 6.978 2.707 -15.804 1.00 80.44 88 LEU A O 1
ATOM 600 N N . ASP A 1 89 ? 5.640 1.047 -15.088 1.00 87.06 89 ASP A N 1
ATOM 601 C CA . ASP A 1 89 ? 4.377 1.747 -15.365 1.00 87.06 89 ASP A CA 1
ATOM 602 C C . ASP A 1 89 ? 3.784 2.318 -14.073 1.00 87.06 89 ASP A C 1
ATOM 604 O O . ASP A 1 89 ? 3.342 1.575 -13.194 1.00 87.06 89 ASP A O 1
ATOM 608 N N . ALA A 1 90 ? 3.723 3.649 -13.979 1.00 84.75 90 ALA A N 1
ATOM 609 C CA . ALA A 1 90 ? 3.191 4.371 -12.821 1.00 84.75 90 ALA A CA 1
ATOM 610 C C . ALA A 1 90 ? 1.718 4.049 -12.512 1.00 84.75 90 ALA A C 1
ATOM 612 O O . ALA A 1 90 ? 1.271 4.264 -11.389 1.00 84.75 90 ALA A O 1
ATOM 613 N N . ARG A 1 91 ? 0.953 3.487 -13.459 1.00 90.25 91 ARG A N 1
ATOM 614 C CA . ARG A 1 91 ? -0.400 2.976 -13.173 1.00 90.25 91 ARG A CA 1
ATOM 615 C C . ARG A 1 91 ? -0.394 1.814 -12.180 1.00 90.25 91 ARG A C 1
ATOM 617 O O . ARG A 1 91 ? -1.413 1.569 -11.553 1.00 90.25 91 ARG A O 1
ATOM 624 N N . SER A 1 92 ? 0.742 1.140 -12.009 1.00 87.31 92 SER A N 1
ATOM 625 C CA . SER A 1 92 ? 0.912 0.058 -11.035 1.00 87.31 92 SER A CA 1
ATOM 626 C C . SER A 1 92 ? 1.316 0.553 -9.641 1.00 87.31 92 SER A C 1
ATOM 628 O O . SER A 1 92 ? 1.402 -0.253 -8.716 1.00 87.31 92 SER A O 1
ATOM 630 N N . ASP A 1 93 ? 1.620 1.845 -9.464 1.00 88.25 93 ASP A N 1
ATOM 631 C CA . ASP A 1 93 ? 1.968 2.390 -8.148 1.00 88.25 93 ASP A CA 1
ATOM 632 C C . ASP A 1 93 ? 0.772 2.346 -7.195 1.00 88.25 93 ASP A C 1
ATOM 634 O O . ASP A 1 93 ? -0.380 2.420 -7.610 1.00 88.25 93 ASP A O 1
ATOM 638 N N . PHE A 1 94 ? 1.038 2.308 -5.894 1.00 90.25 94 PHE A N 1
ATOM 639 C CA . PHE A 1 94 ? 0.012 2.622 -4.907 1.00 90.25 94 PHE A CA 1
ATOM 640 C C . PHE A 1 94 ? -0.172 4.138 -4.865 1.00 90.25 94 PHE A C 1
ATOM 642 O O . PHE A 1 94 ? 0.794 4.883 -4.707 1.00 90.25 94 PHE A O 1
ATOM 649 N N . SER A 1 95 ? -1.404 4.605 -5.033 1.00 92.50 95 SER A N 1
ATOM 650 C CA . SER A 1 95 ? -1.740 6.029 -5.056 1.00 92.50 95 SER A CA 1
ATOM 651 C C . SER A 1 95 ? -2.277 6.525 -3.712 1.00 92.50 95 SER A C 1
ATOM 653 O O . SER A 1 95 ? -2.137 7.708 -3.388 1.00 92.50 95 SER A O 1
ATOM 655 N N . GLN A 1 96 ? -2.863 5.631 -2.911 1.00 94.31 96 GLN A N 1
ATOM 656 C CA . GLN A 1 96 ? -3.437 5.957 -1.610 1.00 94.31 96 GLN A CA 1
ATOM 657 C C . GLN A 1 96 ? -3.516 4.720 -0.711 1.00 94.31 96 GLN A C 1
ATOM 659 O O . GLN A 1 96 ? -3.774 3.620 -1.191 1.00 94.31 96 GLN A O 1
ATOM 664 N N . ILE A 1 97 ? -3.324 4.909 0.594 1.00 92.19 97 ILE A N 1
ATOM 665 C CA . ILE A 1 97 ? -3.612 3.904 1.624 1.00 92.19 97 ILE A CA 1
ATOM 666 C C . ILE A 1 97 ? -4.472 4.577 2.696 1.00 92.19 97 ILE A C 1
ATOM 668 O O . ILE A 1 97 ? -4.150 5.678 3.149 1.00 92.19 97 ILE A O 1
ATOM 672 N N . ARG A 1 98 ? -5.566 3.931 3.094 1.00 94.00 98 ARG A N 1
ATOM 673 C CA . ARG A 1 98 ? -6.525 4.406 4.095 1.00 94.00 98 ARG A CA 1
ATOM 674 C C . ARG A 1 98 ? -6.725 3.366 5.178 1.00 94.00 98 ARG A C 1
ATOM 676 O O . ARG A 1 98 ? -6.968 2.207 4.871 1.00 94.00 98 ARG A O 1
ATOM 683 N N . ALA A 1 99 ? -6.705 3.804 6.427 1.00 91.31 99 ALA A N 1
ATOM 684 C CA . ALA A 1 99 ? -7.219 3.043 7.553 1.00 91.31 99 ALA A CA 1
ATOM 685 C C . ALA A 1 99 ? -8.655 3.487 7.834 1.00 91.31 99 ALA A C 1
ATOM 687 O O . ALA A 1 99 ? -8.921 4.684 7.979 1.00 91.31 99 ALA A O 1
ATOM 688 N N . LEU A 1 100 ? -9.568 2.525 7.900 1.00 94.38 100 LEU A N 1
ATOM 689 C CA . LEU A 1 100 ? -10.989 2.738 8.130 1.00 94.38 100 LEU A CA 1
ATOM 690 C C . LEU A 1 100 ? -11.396 2.126 9.471 1.00 94.38 100 LEU A C 1
ATOM 692 O O . LEU A 1 100 ? -11.006 1.000 9.789 1.00 94.38 100 LEU A O 1
ATOM 696 N N . ASP A 1 101 ? -12.195 2.851 10.246 1.00 93.06 101 ASP A N 1
ATOM 697 C CA . ASP A 1 101 ? -12.841 2.315 11.441 1.00 93.06 101 ASP A CA 1
ATOM 698 C C . ASP A 1 101 ? -14.011 1.375 11.086 1.00 93.06 101 ASP A C 1
ATOM 700 O O . ASP A 1 101 ? -14.400 1.218 9.927 1.00 93.06 101 ASP A O 1
ATOM 704 N N . ALA A 1 102 ? -14.616 0.757 12.103 1.00 92.56 102 ALA A N 1
ATOM 705 C CA . ALA A 1 102 ? -15.738 -0.171 11.928 1.00 92.56 102 ALA A CA 1
ATOM 706 C C . ALA A 1 102 ? -17.015 0.469 11.337 1.00 92.56 102 ALA A C 1
ATOM 708 O O . ALA A 1 102 ? -17.952 -0.246 10.984 1.00 92.56 102 ALA A O 1
ATOM 709 N N . THR A 1 103 ? -17.082 1.800 11.245 1.00 95.06 103 THR A N 1
ATOM 710 C CA . THR A 1 103 ? -18.181 2.538 10.604 1.00 95.06 103 THR A CA 1
ATOM 711 C C . THR A 1 103 ? -17.889 2.878 9.139 1.00 95.06 103 THR A C 1
ATOM 713 O O . THR A 1 103 ? -18.764 3.402 8.450 1.00 95.06 103 THR A O 1
ATOM 716 N N . GLY A 1 104 ? -16.680 2.569 8.653 1.00 92.88 104 GLY A N 1
ATOM 717 C CA . GLY A 1 104 ? -16.179 2.987 7.344 1.00 92.88 104 GLY A CA 1
ATOM 718 C C . GLY A 1 104 ? -15.610 4.410 7.336 1.00 92.88 104 GLY A C 1
ATOM 719 O O . GLY A 1 104 ? -15.334 4.952 6.265 1.00 92.88 104 GLY A O 1
ATOM 720 N N . GLY A 1 105 ? -15.446 5.035 8.505 1.00 95.69 105 GLY A N 1
ATOM 721 C CA . GLY A 1 105 ? -14.826 6.347 8.651 1.00 95.69 105 GLY A CA 1
ATOM 722 C C . GLY A 1 105 ? -13.313 6.266 8.467 1.00 95.69 105 GLY A C 1
ATOM 723 O O . GLY A 1 105 ? -12.670 5.363 8.992 1.00 95.69 105 GLY A O 1
ATOM 724 N N . VAL A 1 106 ? -12.727 7.209 7.726 1.00 94.12 106 VAL A N 1
ATOM 725 C CA . VAL A 1 106 ? -11.270 7.281 7.540 1.00 94.12 106 VAL A CA 1
ATOM 726 C C . VAL A 1 106 ? -10.626 7.822 8.816 1.00 94.12 106 VAL A C 1
ATOM 728 O O . VAL A 1 106 ? -10.883 8.966 9.191 1.00 94.12 106 VAL A O 1
ATOM 731 N N . VAL A 1 107 ? -9.771 7.021 9.452 1.00 90.19 107 VAL A N 1
ATOM 732 C CA . VAL A 1 107 ? -9.022 7.414 10.660 1.00 90.19 107 VAL A CA 1
ATOM 733 C C . VAL A 1 107 ? -7.573 7.789 10.360 1.00 90.19 107 VAL A C 1
ATOM 735 O O . VAL A 1 107 ? -7.025 8.659 11.025 1.00 90.19 107 VAL A O 1
ATOM 738 N N . ALA A 1 108 ? -6.989 7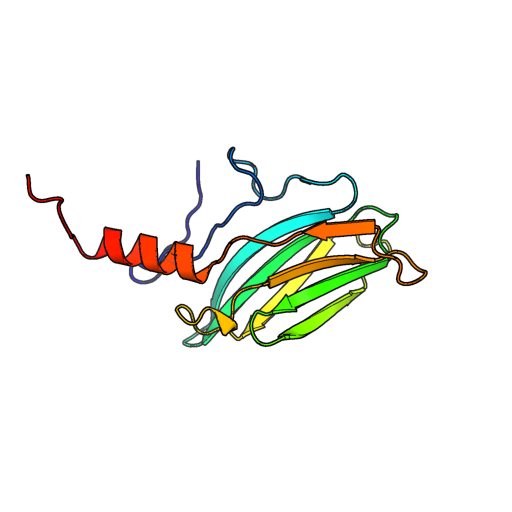.220 9.303 1.00 87.69 108 ALA A N 1
ATOM 739 C CA . ALA A 1 108 ? -5.703 7.648 8.763 1.00 87.69 108 ALA A CA 1
ATOM 740 C C . ALA A 1 108 ? -5.697 7.521 7.235 1.00 87.69 108 ALA A C 1
ATOM 742 O O . ALA A 1 108 ? -6.315 6.621 6.664 1.00 87.69 108 ALA A O 1
ATOM 743 N N . GLU A 1 109 ? -4.982 8.419 6.563 1.00 89.88 109 GLU A N 1
ATOM 744 C CA . GLU A 1 109 ? -4.805 8.401 5.112 1.00 89.88 109 GLU A CA 1
ATOM 745 C C . GLU A 1 109 ? -3.378 8.816 4.762 1.00 89.88 109 GLU A C 1
ATOM 747 O O . GLU A 1 109 ? -2.857 9.804 5.280 1.00 89.88 109 GLU A O 1
ATOM 752 N N . VAL A 1 110 ? -2.760 8.092 3.833 1.00 84.69 110 VAL A N 1
ATOM 753 C CA . VAL A 1 110 ? -1.446 8.431 3.296 1.00 84.69 110 VAL A CA 1
ATOM 754 C C . VAL A 1 110 ? -1.428 8.319 1.777 1.00 84.69 110 VAL A C 1
ATOM 756 O O . VAL A 1 110 ? -2.102 7.483 1.175 1.00 84.69 110 VAL A O 1
ATOM 759 N N . LYS A 1 111 ? -0.623 9.183 1.156 1.00 86.19 111 LYS A N 1
ATOM 760 C CA . LYS A 1 111 ? -0.265 9.117 -0.261 1.00 86.19 111 LYS A CA 1
ATOM 761 C C . LYS A 1 111 ? 1.178 8.629 -0.370 1.00 86.19 111 LYS A C 1
ATOM 763 O O . LYS A 1 111 ? 2.090 9.425 -0.126 1.00 86.19 111 LYS A O 1
ATOM 768 N N . PRO A 1 112 ? 1.393 7.336 -0.648 1.00 81.50 112 PRO A N 1
ATOM 769 C CA . PRO A 1 112 ? 2.736 6.795 -0.752 1.00 81.50 112 PRO A CA 1
ATOM 770 C C . PRO A 1 112 ? 3.536 7.428 -1.908 1.00 81.50 112 PRO A C 1
ATOM 772 O O . PRO A 1 112 ? 2.956 7.929 -2.875 1.00 81.50 112 PRO A O 1
ATOM 775 N N . PRO A 1 113 ? 4.878 7.416 -1.831 1.00 80.06 113 PRO A N 1
ATOM 776 C CA . PRO A 1 113 ? 5.734 7.765 -2.959 1.00 80.06 113 PRO A CA 1
ATOM 777 C C . PRO A 1 113 ? 5.627 6.721 -4.084 1.00 80.06 113 PRO A C 1
ATOM 779 O O . PRO A 1 113 ? 5.319 5.555 -3.845 1.00 80.06 113 PRO A O 1
ATOM 782 N N . SER A 1 114 ? 5.961 7.132 -5.308 1.00 81.56 114 SER A N 1
ATOM 783 C CA . SER A 1 114 ? 5.995 6.246 -6.479 1.00 81.56 114 SER A CA 1
ATOM 784 C C . SER A 1 114 ? 7.154 5.243 -6.392 1.00 81.56 114 SER A C 1
ATOM 786 O O . SER A 1 114 ? 8.326 5.632 -6.324 1.00 81.56 114 SER A O 1
ATOM 788 N N . LEU A 1 115 ? 6.832 3.947 -6.442 1.00 76.69 115 LEU A N 1
ATOM 789 C CA . LEU A 1 115 ? 7.819 2.870 -6.553 1.00 76.69 115 LEU A CA 1
ATOM 790 C C . LEU A 1 115 ? 8.478 2.889 -7.932 1.00 76.69 115 LEU A C 1
ATOM 792 O O . LEU A 1 115 ? 9.679 2.647 -8.054 1.00 76.69 115 LEU A O 1
ATOM 796 N N . VAL A 1 116 ? 7.705 3.209 -8.967 1.00 80.88 116 VAL A N 1
ATOM 797 C CA . VAL A 1 116 ? 8.194 3.315 -10.344 1.00 80.88 116 VAL A CA 1
ATOM 798 C C . VAL A 1 116 ? 9.239 4.419 -10.482 1.00 80.88 116 VAL A C 1
ATOM 800 O O . VAL A 1 116 ? 10.306 4.171 -11.041 1.00 80.88 116 VAL A O 1
ATOM 803 N N . ALA A 1 117 ? 9.000 5.608 -9.921 1.00 78.56 117 ALA A N 1
ATOM 804 C CA . ALA A 1 117 ? 9.970 6.703 -9.956 1.00 78.56 117 ALA A CA 1
ATOM 805 C C . ALA A 1 117 ? 11.286 6.315 -9.263 1.00 78.56 117 ALA A C 1
ATOM 807 O O . ALA A 1 117 ? 12.369 6.597 -9.780 1.00 78.56 117 ALA A O 1
ATOM 808 N N . TYR A 1 118 ? 11.203 5.613 -8.127 1.00 74.69 118 TYR A N 1
ATOM 809 C CA . TYR A 1 118 ? 12.379 5.087 -7.436 1.00 74.69 118 TYR A CA 1
ATOM 810 C C . TYR A 1 118 ? 13.155 4.083 -8.306 1.00 74.69 118 TYR A C 1
ATOM 812 O O . TYR A 1 118 ? 14.377 4.177 -8.433 1.00 74.69 118 TYR A O 1
ATOM 820 N N . ARG A 1 119 ? 12.456 3.154 -8.971 1.00 74.00 119 ARG A N 1
ATOM 821 C CA . ARG A 1 119 ? 13.075 2.166 -9.875 1.00 74.00 119 ARG A CA 1
ATOM 822 C C . ARG A 1 119 ? 13.721 2.819 -11.093 1.00 74.00 119 ARG A C 1
ATOM 824 O O . ARG A 1 119 ? 14.838 2.453 -11.446 1.00 74.00 119 ARG A O 1
ATOM 831 N N . GLN A 1 120 ? 13.066 3.805 -11.701 1.00 77.31 120 GLN A N 1
ATOM 832 C CA . GLN A 1 120 ? 13.612 4.558 -12.833 1.00 77.31 120 GLN A CA 1
ATOM 833 C C . GLN A 1 120 ? 14.900 5.301 -12.448 1.00 77.31 120 GLN A C 1
ATOM 835 O O . GLN A 1 120 ? 15.880 5.263 -13.193 1.00 77.31 120 GLN A O 1
ATOM 840 N N . GLN A 1 121 ? 14.939 5.921 -11.263 1.00 73.50 121 GLN A N 1
ATOM 841 C CA . GLN A 1 121 ? 16.158 6.544 -10.739 1.00 73.50 121 GLN A CA 1
ATOM 842 C C . GLN A 1 121 ? 17.271 5.512 -10.516 1.00 73.50 121 GLN A C 1
ATOM 844 O O . GLN A 1 121 ? 18.407 5.738 -10.932 1.00 73.50 121 GLN A O 1
ATOM 849 N N . ALA A 1 122 ? 16.956 4.362 -9.914 1.00 68.25 122 ALA A N 1
ATOM 850 C CA . ALA A 1 122 ? 17.929 3.296 -9.689 1.00 68.25 122 ALA A CA 1
ATOM 851 C C . ALA A 1 122 ? 18.499 2.730 -11.006 1.00 68.25 122 ALA A C 1
ATOM 853 O O . ALA A 1 122 ? 19.706 2.510 -11.104 1.00 68.25 122 ALA A O 1
ATOM 854 N N . GLN A 1 123 ? 17.664 2.557 -12.037 1.00 68.06 123 GLN A N 1
ATOM 855 C CA . GLN A 1 123 ? 18.108 2.130 -13.368 1.00 68.06 123 GLN A CA 1
ATOM 856 C C . GLN A 1 123 ? 19.047 3.152 -14.012 1.00 68.06 123 GLN A C 1
ATOM 858 O O . GLN A 1 123 ? 20.105 2.768 -14.505 1.00 68.06 123 GLN A O 1
ATOM 863 N N . ALA A 1 124 ? 18.712 4.445 -13.948 1.00 65.38 124 ALA A N 1
ATOM 864 C CA . ALA A 1 124 ? 19.555 5.505 -14.500 1.00 65.38 124 ALA A CA 1
ATOM 865 C C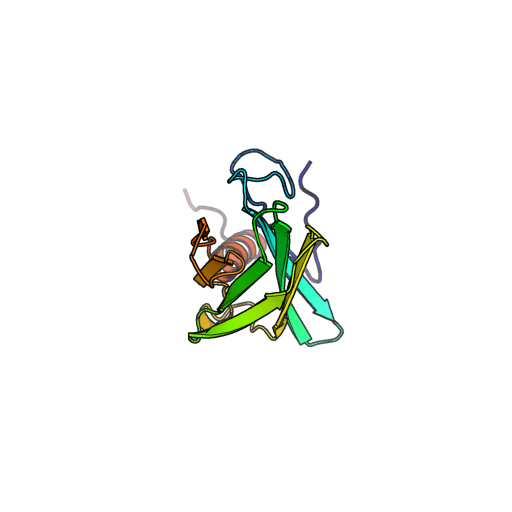 . ALA A 1 124 ? 20.962 5.530 -13.868 1.00 65.38 124 ALA A C 1
ATOM 867 O O . ALA A 1 124 ? 21.952 5.785 -14.557 1.00 65.38 124 ALA A O 1
ATOM 868 N N . VAL A 1 125 ? 21.061 5.216 -12.571 1.00 61.62 125 VAL A N 1
ATOM 869 C CA . VAL A 1 125 ? 22.340 5.104 -11.852 1.00 61.62 125 VAL A CA 1
ATOM 870 C C . VAL A 1 125 ? 23.083 3.809 -12.215 1.00 61.62 125 VAL A C 1
ATOM 872 O O . VAL A 1 125 ? 24.299 3.838 -12.403 1.00 61.62 125 VAL A O 1
ATOM 875 N N . GLY A 1 126 ? 22.374 2.686 -12.374 1.00 49.81 126 GLY A N 1
ATOM 876 C CA . GLY A 1 126 ? 22.953 1.387 -12.743 1.00 49.81 126 GLY A CA 1
ATOM 877 C C . GLY A 1 126 ? 23.504 1.311 -14.174 1.00 49.81 126 GLY A C 1
ATOM 878 O O . GLY A 1 126 ? 24.415 0.528 -14.434 1.00 49.81 126 GLY A O 1
ATOM 879 N N . THR A 1 127 ? 23.011 2.147 -15.095 1.00 46.22 127 THR A N 1
ATOM 880 C CA . THR A 1 127 ? 23.443 2.167 -16.507 1.00 46.22 127 THR A CA 1
ATOM 881 C C . THR A 1 127 ? 24.617 3.104 -16.822 1.00 46.22 127 THR A C 1
ATOM 883 O O . THR A 1 127 ? 25.010 3.205 -17.981 1.00 46.22 127 THR A O 1
ATOM 886 N N . GLY A 1 128 ? 25.215 3.781 -15.835 1.00 45.56 128 GLY A N 1
ATOM 887 C CA . GLY A 1 128 ? 26.462 4.525 -16.045 1.00 45.56 128 GLY A CA 1
ATOM 888 C C . GLY A 1 128 ? 26.340 5.795 -16.898 1.00 45.56 128 GLY A C 1
ATOM 889 O O . GLY A 1 128 ? 27.103 5.981 -17.843 1.00 45.56 128 GLY A O 1
ATOM 890 N N . ALA A 1 129 ? 25.459 6.725 -16.526 1.00 41.03 129 ALA A N 1
ATOM 891 C CA . ALA A 1 129 ? 25.671 8.127 -16.880 1.00 41.03 129 ALA A CA 1
ATOM 892 C C . ALA A 1 129 ? 26.595 8.765 -15.828 1.00 41.03 129 ALA A C 1
ATOM 894 O O . ALA A 1 129 ? 26.141 9.286 -14.811 1.00 41.03 129 ALA A O 1
ATOM 895 N N . ALA A 1 130 ? 27.909 8.693 -16.054 1.00 35.22 130 ALA A N 1
ATOM 896 C CA . ALA A 1 130 ? 28.845 9.558 -15.344 1.00 35.22 130 ALA A CA 1
ATOM 897 C C . ALA A 1 130 ? 28.463 11.027 -15.627 1.00 35.22 130 ALA A C 1
ATOM 899 O O . ALA A 1 130 ? 28.237 11.365 -16.794 1.00 35.22 130 ALA A O 1
ATOM 900 N N . PRO A 1 131 ? 28.370 11.909 -14.615 1.00 36.00 131 PRO A N 1
ATOM 901 C CA . PRO A 1 131 ? 28.158 13.324 -14.870 1.00 36.00 131 PRO A CA 1
ATOM 902 C C . PRO A 1 131 ? 29.385 13.865 -15.608 1.00 36.00 131 PRO A C 1
ATOM 904 O O . PRO A 1 131 ? 30.500 13.856 -15.087 1.00 36.00 131 PRO A O 1
ATOM 907 N N . ASN A 1 132 ? 29.186 14.298 -16.852 1.00 40.53 132 ASN A N 1
ATOM 908 C CA . ASN A 1 132 ? 30.181 15.090 -17.556 1.00 40.53 132 ASN A CA 1
ATOM 909 C C . ASN A 1 132 ? 30.279 16.452 -16.861 1.00 40.53 132 ASN A C 1
ATOM 911 O O . ASN A 1 132 ? 29.326 17.219 -16.959 1.00 40.53 132 ASN A O 1
ATOM 915 N N . GLY A 1 133 ? 31.431 16.711 -16.234 1.00 37.16 133 GLY A N 1
ATOM 916 C CA . GLY A 1 133 ? 32.063 18.035 -16.102 1.00 37.16 133 GLY A CA 1
ATOM 917 C C . GLY A 1 133 ? 31.360 19.074 -15.245 1.00 37.16 133 GLY A C 1
ATOM 918 O O . GLY A 1 133 ? 30.402 19.694 -15.750 1.00 37.16 133 GLY A O 1
#